Protein AF-W0GWA3-F1 (afdb_monomer)

Radius of gyration: 19.48 Å; Cα contacts (8 Å, |Δi|>4): 34; chains: 1; bounding box: 42×38×54 Å

Sequence (77 aa):
MGTTERGTASKASYVSLETEIPEVLYRGMKDFIGEHPNWDQYRVMSSALAHFLFQNGCVDRSVTERYLDDLFIRPDH

Secondary structure (DSSP, 8-state):
-------------------PPPHHHHHHHHHHHHH-TT--HHHHHHHHHHHHHHHTT---HHHHHHHHHHHH-----

Mean predicted aligned error: 11.21 Å

Nearest PDB structures (foldseek):
  8css-assembly1_1  TM=5.107E-01  e=1.766E+00  Homo sapiens

pLDDT: mean 76.97, std 14.19, range [42.47, 93.56]

Structure (mmCIF, N/CA/C/O backbone):
data_AF-W0GWA3-F1
#
_entry.id   AF-W0GWA3-F1
#
loop_
_atom_site.group_PDB
_atom_site.id
_atom_site.type_symbol
_atom_site.label_atom_id
_atom_site.label_alt_id
_atom_site.label_comp_id
_atom_site.label_asym_id
_atom_site.label_entity_id
_atom_site.label_seq_id
_atom_site.pdbx_PDB_ins_code
_atom_site.Cartn_x
_atom_site.Cartn_y
_atom_site.Cartn_z
_atom_site.occupancy
_atom_site.B_iso_or_equiv
_atom_site.auth_seq_id
_atom_site.auth_comp_id
_atom_site.auth_asym_id
_atom_site.auth_atom_id
_atom_site.pdbx_PDB_model_num
ATOM 1 N N . MET A 1 1 ? -25.485 22.658 44.828 1.00 42.47 1 MET A N 1
ATOM 2 C CA . MET A 1 1 ? -25.669 22.287 43.409 1.00 42.47 1 MET A CA 1
ATOM 3 C C . MET A 1 1 ? -24.319 21.848 42.880 1.00 42.47 1 MET A C 1
ATOM 5 O O . MET A 1 1 ? -23.469 22.692 42.649 1.00 42.47 1 MET A O 1
ATOM 9 N N . GLY A 1 2 ? -24.075 20.539 42.843 1.00 48.50 2 GLY A N 1
ATOM 10 C CA . GLY A 1 2 ? -22.835 19.970 42.324 1.00 48.50 2 GLY A CA 1
ATOM 11 C C . GLY A 1 2 ? -23.093 19.410 40.936 1.00 48.50 2 GLY A C 1
ATOM 12 O O . GLY A 1 2 ? -23.782 18.403 40.808 1.00 48.50 2 GLY A O 1
ATOM 13 N N . THR A 1 3 ? -22.567 20.059 39.907 1.00 45.75 3 THR A N 1
ATOM 14 C CA . THR A 1 3 ? -22.475 19.486 38.564 1.00 45.75 3 THR A CA 1
ATOM 15 C C . THR A 1 3 ? -21.038 19.025 38.387 1.00 45.75 3 THR A C 1
ATOM 17 O O . THR A 1 3 ? -20.137 19.826 38.169 1.00 45.75 3 THR A O 1
ATOM 20 N N . THR A 1 4 ? -20.813 17.727 38.588 1.00 50.06 4 THR A N 1
ATOM 21 C CA . THR A 1 4 ? -19.541 17.083 38.265 1.00 50.06 4 THR A CA 1
ATOM 22 C C . THR A 1 4 ? -19.514 16.829 36.765 1.00 50.06 4 THR A C 1
ATOM 24 O O . THR A 1 4 ? -20.262 16.013 36.231 1.00 50.06 4 THR A O 1
ATOM 27 N N . GLU A 1 5 ? -18.662 17.575 36.078 1.00 52.69 5 GLU A N 1
ATOM 28 C CA . GLU A 1 5 ? -18.384 17.434 34.656 1.00 52.69 5 GLU A CA 1
ATOM 29 C C . GLU A 1 5 ? -17.545 16.167 34.469 1.00 52.69 5 GLU A C 1
ATOM 31 O O . GLU A 1 5 ? -16.322 16.162 34.607 1.00 52.69 5 GLU A O 1
ATOM 36 N N . ARG A 1 6 ? -18.210 15.035 34.228 1.00 50.47 6 ARG A N 1
ATOM 37 C CA . ARG A 1 6 ? -17.534 13.783 33.886 1.00 50.47 6 ARG A CA 1
ATOM 38 C C . ARG A 1 6 ? -17.108 13.849 32.421 1.00 50.47 6 ARG A C 1
ATOM 40 O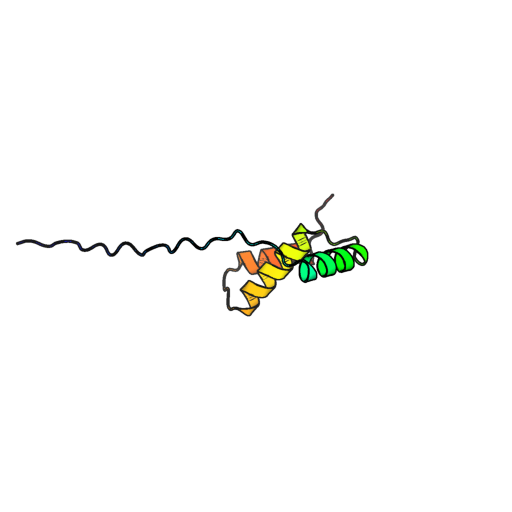 O . ARG A 1 6 ? -17.777 13.308 31.547 1.00 50.47 6 ARG A O 1
ATOM 47 N N . GLY A 1 7 ? -15.984 14.515 32.170 1.00 49.31 7 GLY A N 1
ATOM 48 C CA . GLY A 1 7 ? -15.244 14.394 30.921 1.00 49.31 7 GLY A CA 1
ATOM 49 C C . GLY A 1 7 ? -14.769 12.953 30.765 1.00 49.31 7 GLY A C 1
ATOM 50 O O . GLY A 1 7 ? -13.790 12.535 31.379 1.00 49.31 7 GLY A O 1
ATOM 51 N N . THR A 1 8 ? -15.492 12.160 29.979 1.00 49.78 8 THR A N 1
ATOM 52 C CA . THR A 1 8 ? -15.021 10.856 29.520 1.00 49.78 8 THR A CA 1
ATOM 53 C C . THR A 1 8 ? -13.872 11.101 28.551 1.00 49.78 8 THR A C 1
ATOM 55 O O . THR A 1 8 ? -14.086 11.289 27.355 1.00 49.78 8 THR A O 1
ATOM 58 N N . ALA A 1 9 ? -12.649 11.154 29.078 1.00 55.56 9 ALA A N 1
ATOM 59 C CA . ALA A 1 9 ? -11.444 11.107 28.271 1.00 55.56 9 ALA A CA 1
ATOM 60 C C . ALA A 1 9 ? -11.485 9.807 27.456 1.00 55.56 9 ALA A C 1
ATOM 62 O O . ALA A 1 9 ? -11.379 8.710 28.011 1.00 55.56 9 ALA A O 1
ATOM 63 N N . SER A 1 10 ? -11.725 9.941 26.149 1.00 54.50 10 SER A N 1
ATOM 64 C CA . SER A 1 10 ? -11.621 8.844 25.195 1.00 54.50 10 SER A CA 1
ATOM 65 C C . SER A 1 10 ? -10.226 8.255 25.342 1.00 54.50 10 SER A C 1
ATOM 67 O O . SER A 1 10 ? -9.226 8.942 25.130 1.00 54.50 10 SER A O 1
ATOM 69 N N . LYS A 1 11 ? -10.159 7.006 25.802 1.00 56.22 11 LYS A N 1
ATOM 70 C CA . LYS A 1 11 ? -8.914 6.261 25.933 1.00 56.22 11 LYS A CA 1
ATOM 71 C C . LYS A 1 11 ? -8.388 6.094 24.510 1.00 56.22 11 LYS A C 1
ATOM 73 O O . LYS A 1 11 ? -8.865 5.230 23.781 1.00 56.22 11 LYS A O 1
ATOM 78 N N . ALA A 1 12 ? -7.465 6.956 24.090 1.00 60.31 12 ALA A N 1
ATOM 79 C CA . ALA A 1 12 ? -6.682 6.717 22.893 1.00 60.31 12 ALA A CA 1
ATOM 80 C C . ALA A 1 12 ? -5.898 5.431 23.167 1.00 60.31 12 ALA A C 1
ATOM 82 O O . ALA A 1 12 ? -4.896 5.435 23.880 1.00 60.31 12 ALA A O 1
ATOM 83 N N . SER A 1 13 ? -6.450 4.302 22.730 1.00 68.06 13 SER A N 1
ATOM 84 C CA . SER A 1 13 ? -5.783 3.014 22.786 1.00 68.06 13 SER A CA 1
ATOM 85 C C . SER A 1 13 ? -4.530 3.158 21.939 1.00 68.06 13 SER A C 1
ATOM 87 O O . SER A 1 13 ? -4.620 3.224 20.717 1.00 68.06 13 SER A O 1
ATOM 89 N N . TYR A 1 14 ? -3.377 3.301 22.586 1.00 62.50 14 TYR A N 1
ATOM 90 C CA . TYR A 1 14 ? -2.101 3.314 21.892 1.00 62.50 14 TYR A CA 1
ATOM 91 C C . TYR A 1 14 ? -1.958 1.970 21.182 1.00 62.50 14 TYR A C 1
ATOM 93 O O . TYR A 1 14 ? -1.874 0.923 21.822 1.00 62.50 14 TYR A O 1
ATOM 101 N N . VAL A 1 15 ? -2.018 2.007 19.857 1.00 71.56 15 VAL A N 1
ATOM 102 C CA . VAL A 1 15 ? -1.768 0.845 19.013 1.00 71.56 15 VAL A CA 1
ATOM 103 C C . VAL A 1 15 ? -0.267 0.807 18.765 1.00 71.56 15 VAL A C 1
ATOM 105 O O . VAL A 1 15 ? 0.296 1.775 18.254 1.00 71.56 15 VAL A O 1
ATOM 108 N N . SER A 1 16 ? 0.387 -0.289 19.145 1.00 70.00 16 SER A N 1
ATOM 109 C CA . SER A 1 16 ? 1.775 -0.531 18.753 1.00 70.00 16 SER A CA 1
ATOM 110 C C . SER A 1 16 ? 1.839 -0.712 17.241 1.00 70.00 16 SER A C 1
ATOM 112 O O . SER A 1 16 ? 1.172 -1.583 16.6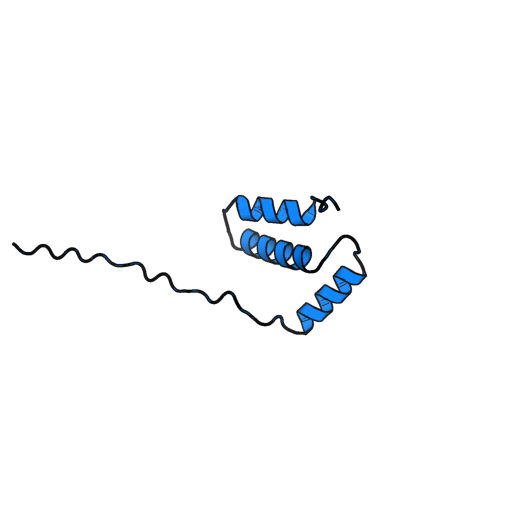86 1.00 70.00 16 SER A O 1
ATOM 114 N N . LEU A 1 17 ? 2.638 0.127 16.587 1.00 72.94 17 LEU A N 1
ATOM 115 C CA . LEU A 1 17 ? 2.911 0.054 15.149 1.00 72.94 17 LEU A CA 1
ATOM 116 C C . LEU A 1 17 ? 4.194 -0.735 14.842 1.00 72.94 17 LEU A C 1
ATOM 118 O O . LEU A 1 17 ? 4.521 -0.957 13.680 1.00 72.94 17 LEU A O 1
ATOM 122 N N . GLU A 1 18 ? 4.927 -1.149 15.875 1.00 75.38 18 GLU A N 1
ATOM 123 C CA . GLU A 1 18 ? 6.154 -1.928 15.753 1.00 75.38 18 GLU A CA 1
ATOM 124 C C . GLU A 1 18 ? 5.806 -3.416 15.685 1.00 75.38 18 GLU A C 1
ATOM 126 O O . GLU A 1 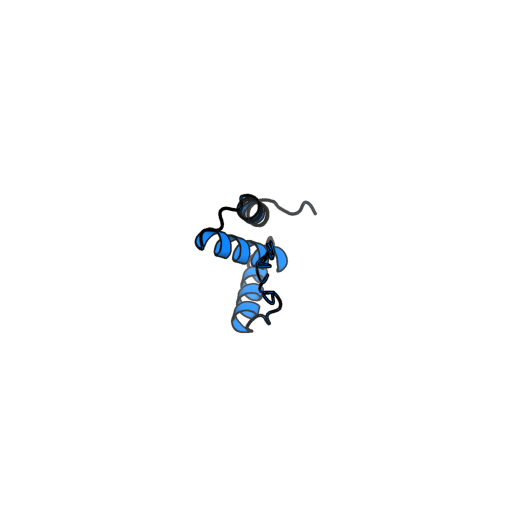18 ? 5.263 -3.992 16.629 1.00 75.38 18 GLU A O 1
ATOM 131 N N . THR A 1 19 ? 6.099 -4.036 14.547 1.00 79.81 19 THR A N 1
ATOM 132 C CA . THR A 1 19 ? 5.935 -5.473 14.341 1.00 79.81 19 THR A CA 1
ATOM 133 C C . THR A 1 19 ? 7.124 -6.010 13.559 1.00 79.81 19 THR A C 1
ATOM 135 O O . THR A 1 19 ? 7.654 -5.337 12.672 1.00 79.81 19 THR A O 1
ATOM 138 N N . GLU A 1 20 ? 7.571 -7.213 13.905 1.00 85.56 20 GLU A N 1
ATOM 139 C CA . GLU A 1 20 ? 8.592 -7.908 13.131 1.00 85.56 20 GLU A CA 1
ATOM 140 C C . GLU A 1 20 ? 7.980 -8.417 11.826 1.00 85.56 20 GLU A C 1
ATOM 142 O O . GLU A 1 20 ? 6.882 -8.975 11.812 1.00 85.56 20 GLU A O 1
ATOM 147 N N . ILE A 1 21 ? 8.696 -8.236 10.715 1.00 84.25 21 ILE A N 1
ATOM 148 C CA . ILE A 1 21 ? 8.255 -8.753 9.421 1.00 84.25 21 ILE A CA 1
ATOM 149 C C . ILE A 1 21 ? 8.514 -10.268 9.398 1.00 84.25 21 ILE A C 1
ATOM 151 O O . ILE A 1 21 ? 9.668 -10.680 9.531 1.00 84.25 21 ILE A O 1
ATOM 155 N N . PRO A 1 22 ? 7.485 -11.111 9.180 1.00 89.44 22 PRO A N 1
ATOM 156 C CA . PRO A 1 22 ? 7.670 -12.547 9.005 1.00 89.44 22 PRO A CA 1
ATOM 157 C C . PRO A 1 22 ? 8.674 -12.865 7.892 1.00 89.44 22 PRO A C 1
ATOM 159 O O . PRO A 1 22 ? 8.611 -12.284 6.806 1.00 89.44 22 PRO A O 1
ATOM 162 N N . GLU A 1 23 ? 9.551 -13.847 8.115 1.00 91.25 23 GLU A N 1
ATOM 163 C CA . GLU A 1 23 ? 10.629 -14.192 7.174 1.00 91.25 23 GLU A CA 1
ATOM 164 C C . GLU A 1 23 ? 10.113 -14.508 5.758 1.00 91.25 23 GLU A C 1
ATOM 166 O O . GLU A 1 23 ? 10.744 -14.145 4.765 1.00 91.25 23 GLU A O 1
ATOM 171 N N . VAL A 1 24 ? 8.936 -15.132 5.647 1.00 92.25 24 VAL A N 1
ATOM 172 C CA . VAL A 1 24 ? 8.321 -15.450 4.350 1.00 92.25 24 VAL A CA 1
ATOM 173 C C . VAL A 1 24 ? 7.987 -14.192 3.541 1.00 92.25 24 VAL A C 1
ATOM 175 O O . VAL A 1 24 ? 8.206 -14.167 2.332 1.00 92.25 24 VAL A O 1
ATOM 178 N N . LEU A 1 25 ? 7.519 -13.129 4.208 1.00 90.25 25 LEU A N 1
ATOM 179 C CA . LEU A 1 25 ? 7.208 -11.849 3.569 1.00 90.25 25 LEU A CA 1
ATOM 180 C C . LEU A 1 25 ? 8.488 -11.110 3.202 1.00 90.25 25 LEU A C 1
ATOM 182 O O . LEU A 1 25 ? 8.577 -10.542 2.118 1.00 90.25 25 LEU A O 1
ATOM 186 N N . TYR A 1 26 ? 9.499 -11.172 4.070 1.00 90.12 26 TYR A N 1
ATOM 187 C CA . TYR A 1 26 ? 10.806 -10.594 3.787 1.00 90.12 26 TYR A CA 1
ATOM 188 C C . TYR A 1 26 ? 11.442 -11.207 2.532 1.00 90.12 26 TYR A C 1
ATOM 190 O O . TYR A 1 26 ? 11.888 -10.476 1.648 1.00 90.12 26 TYR A O 1
ATOM 198 N N . ARG A 1 27 ? 11.449 -12.543 2.423 1.00 92.94 27 ARG A N 1
ATOM 199 C CA . ARG A 1 27 ? 11.968 -13.245 1.239 1.00 92.94 27 ARG A CA 1
ATOM 200 C C . ARG A 1 27 ? 11.168 -12.892 -0.013 1.00 92.94 27 ARG A C 1
ATOM 202 O O . ARG A 1 27 ? 11.766 -12.459 -0.989 1.00 92.94 27 ARG A O 1
ATOM 209 N N . GLY A 1 28 ? 9.836 -12.965 0.048 1.00 92.06 28 GLY A N 1
ATOM 210 C 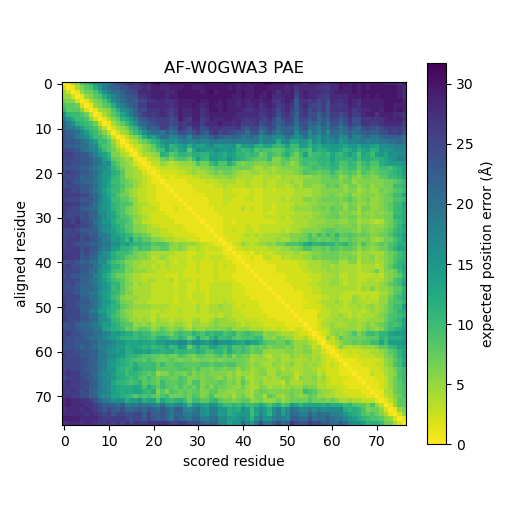CA . GLY A 1 28 ? 8.982 -12.621 -1.093 1.00 92.06 28 GLY A CA 1
ATOM 211 C C . GLY A 1 28 ? 9.165 -11.178 -1.576 1.00 92.06 28 GLY A C 1
ATOM 212 O O . GLY A 1 28 ? 9.257 -10.935 -2.774 1.00 92.06 28 GLY A O 1
ATOM 213 N N . MET A 1 29 ? 9.292 -10.220 -0.653 1.00 92.06 29 MET A N 1
ATOM 214 C CA . MET A 1 29 ? 9.592 -8.825 -0.989 1.00 92.06 29 MET A CA 1
ATOM 215 C C . MET A 1 29 ? 10.967 -8.682 -1.647 1.00 92.06 29 MET A C 1
ATOM 217 O O . MET A 1 29 ? 11.105 -7.945 -2.621 1.00 92.06 29 MET A O 1
ATOM 221 N N . LYS A 1 30 ? 11.984 -9.378 -1.128 1.00 90.81 30 LYS A N 1
ATOM 222 C CA . LYS A 1 30 ? 13.337 -9.349 -1.688 1.00 90.81 30 LYS A CA 1
ATOM 223 C C . LYS A 1 30 ? 13.372 -9.907 -3.112 1.00 90.81 30 LYS A C 1
ATOM 225 O O . LYS A 1 30 ? 14.002 -9.295 -3.971 1.00 90.81 30 LYS A O 1
ATOM 230 N N . ASP A 1 31 ? 12.684 -11.018 -3.353 1.00 93.56 31 ASP A N 1
ATOM 231 C CA . ASP A 1 31 ? 12.589 -11.635 -4.677 1.00 93.56 31 ASP A CA 1
ATOM 232 C C . ASP A 1 31 ? 11.851 -10.702 -5.654 1.00 93.56 31 ASP A C 1
ATOM 234 O O . ASP A 1 31 ? 12.364 -10.411 -6.733 1.00 93.56 31 ASP A O 1
ATOM 238 N N . PHE A 1 32 ? 10.723 -10.117 -5.231 1.00 90.31 32 PHE A N 1
ATOM 239 C CA . PHE A 1 32 ? 9.961 -9.150 -6.030 1.00 90.31 32 PHE A CA 1
ATOM 240 C C . PHE A 1 32 ? 10.787 -7.913 -6.414 1.00 90.31 32 PHE A C 1
ATOM 242 O O . PHE A 1 32 ? 10.823 -7.519 -7.577 1.00 90.31 32 PHE A O 1
ATOM 249 N N . ILE A 1 33 ? 11.488 -7.301 -5.456 1.00 90.81 33 ILE A N 1
ATOM 250 C CA . ILE A 1 33 ? 12.367 -6.150 -5.719 1.00 90.81 33 ILE A CA 1
ATOM 251 C C . ILE A 1 33 ? 13.519 -6.544 -6.654 1.00 90.81 33 ILE A C 1
ATOM 253 O O . ILE A 1 33 ? 13.902 -5.766 -7.525 1.00 90.81 33 ILE A O 1
ATOM 257 N N . GLY A 1 34 ? 14.052 -7.760 -6.506 1.00 89.38 34 GLY A N 1
ATOM 258 C CA . GLY A 1 34 ? 15.097 -8.289 -7.382 1.00 89.38 34 GLY A CA 1
ATOM 259 C C . GLY A 1 34 ? 14.666 -8.401 -8.847 1.00 89.38 34 GLY A C 1
ATOM 260 O O . GLY A 1 34 ? 15.473 -8.154 -9.741 1.00 89.38 34 GLY A O 1
ATOM 261 N N . GLU A 1 35 ? 13.398 -8.725 -9.098 1.00 91.62 35 GLU A N 1
ATOM 262 C CA . GLU A 1 35 ? 12.819 -8.809 -10.446 1.00 91.62 35 GLU A CA 1
ATOM 263 C C . GLU A 1 35 ? 12.343 -7.448 -10.985 1.00 91.62 35 GLU A C 1
ATOM 265 O O . GLU A 1 35 ? 12.220 -7.256 -12.199 1.00 91.62 35 GLU A O 1
ATOM 270 N N . HIS A 1 36 ? 12.110 -6.476 -10.100 1.00 85.81 36 HIS A N 1
ATOM 271 C CA . HIS A 1 36 ? 11.566 -5.167 -10.438 1.00 85.81 36 HIS A CA 1
ATOM 272 C C . HIS A 1 36 ? 12.477 -4.022 -9.957 1.00 85.81 36 HIS A C 1
ATOM 274 O O . HIS A 1 36 ? 12.216 -3.425 -8.914 1.00 85.81 36 HIS A O 1
ATOM 280 N N . PRO A 1 37 ? 13.479 -3.598 -10.755 1.00 81.12 37 PRO A N 1
ATOM 281 C CA . PRO A 1 37 ? 14.494 -2.619 -10.336 1.00 81.12 37 PRO A CA 1
ATOM 282 C C . PRO A 1 37 ? 13.952 -1.208 -10.051 1.00 81.12 37 PRO A C 1
ATOM 284 O O . PRO A 1 37 ? 14.659 -0.369 -9.505 1.00 81.12 37 PRO A O 1
ATOM 287 N N . ASN A 1 38 ? 12.701 -0.930 -10.423 1.00 82.62 38 ASN A N 1
ATOM 288 C CA . ASN A 1 38 ? 12.039 0.343 -10.139 1.00 82.62 38 ASN A CA 1
ATOM 289 C C . ASN A 1 38 ? 11.414 0.382 -8.735 1.00 82.62 38 ASN A C 1
ATOM 291 O O . ASN A 1 38 ? 10.918 1.430 -8.318 1.00 82.62 38 ASN A O 1
ATOM 295 N N . TRP A 1 39 ? 11.369 -0.757 -8.047 1.00 85.38 39 TRP A N 1
ATOM 296 C CA . TRP A 1 39 ? 10.784 -0.905 -6.726 1.00 85.38 39 TRP A CA 1
ATOM 297 C C . TRP A 1 39 ? 11.885 -1.036 -5.686 1.00 85.38 39 TRP A C 1
ATOM 299 O O . TRP A 1 39 ? 12.859 -1.752 -5.880 1.00 85.38 39 TRP A O 1
ATOM 309 N N . ASP A 1 40 ? 11.708 -0.354 -4.566 1.00 87.00 40 ASP A N 1
ATOM 310 C CA . ASP A 1 40 ? 12.537 -0.497 -3.382 1.00 87.00 40 ASP A CA 1
ATOM 311 C C . ASP A 1 40 ? 11.682 -0.994 -2.208 1.00 87.00 40 ASP A C 1
ATOM 313 O O . ASP A 1 40 ? 10.452 -1.102 -2.286 1.00 87.00 40 ASP A O 1
ATOM 317 N N . GLN A 1 41 ? 12.341 -1.313 -1.094 1.00 86.69 41 GLN A N 1
ATOM 318 C CA . GLN A 1 41 ? 11.665 -1.811 0.103 1.00 86.69 41 GLN A CA 1
ATOM 319 C C . GLN A 1 41 ? 10.590 -0.836 0.594 1.00 86.69 41 GLN A C 1
ATOM 321 O O . GLN A 1 41 ? 9.513 -1.267 1.006 1.00 86.69 41 GLN A O 1
ATOM 326 N N . TYR A 1 42 ? 10.864 0.469 0.554 1.00 84.94 42 TYR A N 1
ATOM 327 C CA . TYR A 1 42 ? 9.935 1.468 1.064 1.00 84.94 42 TYR A CA 1
ATOM 328 C C . TYR A 1 42 ? 8.668 1.550 0.213 1.00 84.94 42 TYR A C 1
ATOM 330 O O . TYR A 1 42 ? 7.569 1.497 0.766 1.00 84.94 42 TYR A O 1
ATOM 338 N N . ARG A 1 43 ? 8.797 1.595 -1.120 1.00 85.00 43 ARG A N 1
ATOM 339 C CA . ARG A 1 43 ? 7.643 1.640 -2.023 1.00 85.00 43 ARG A CA 1
ATOM 340 C C . ARG A 1 43 ? 6.786 0.393 -1.916 1.00 85.00 43 ARG A C 1
ATOM 342 O O . ARG A 1 43 ? 5.566 0.518 -1.850 1.00 85.00 43 ARG A O 1
ATOM 349 N N . VAL A 1 44 ? 7.388 -0.799 -1.851 1.00 88.00 44 VAL A N 1
ATOM 350 C CA . VAL A 1 44 ? 6.616 -2.047 -1.705 1.00 88.00 44 VAL A CA 1
ATOM 351 C C . VAL A 1 44 ? 5.813 -2.032 -0.404 1.00 88.00 44 VAL A C 1
ATOM 353 O O . VAL A 1 44 ? 4.610 -2.287 -0.419 1.00 88.00 44 VAL A O 1
ATOM 356 N N . MET A 1 45 ? 6.453 -1.681 0.713 1.00 86.88 45 MET A N 1
ATOM 357 C CA . MET A 1 45 ? 5.800 -1.647 2.023 1.00 86.88 45 MET A CA 1
ATOM 358 C C . MET A 1 45 ? 4.701 -0.583 2.087 1.00 86.88 45 MET A C 1
ATOM 360 O O . MET A 1 45 ? 3.587 -0.876 2.517 1.00 86.88 45 MET A O 1
ATOM 364 N N . SER A 1 46 ? 4.993 0.636 1.632 1.00 85.06 46 SER A N 1
ATOM 365 C CA . SER A 1 46 ? 4.041 1.748 1.641 1.00 85.06 46 SER A CA 1
ATOM 366 C C . SER A 1 46 ? 2.843 1.464 0.729 1.00 85.06 46 SER A C 1
ATOM 368 O O . SER A 1 46 ? 1.697 1.598 1.160 1.00 85.06 46 SER A O 1
ATOM 370 N N . SER A 1 47 ? 3.082 0.931 -0.475 1.00 86.81 47 SER A N 1
ATOM 371 C CA . SER A 1 47 ? 2.021 0.531 -1.402 1.00 86.81 47 SER A CA 1
ATOM 372 C C . SER A 1 47 ? 1.150 -0.597 -0.835 1.00 86.81 47 SER A C 1
ATOM 374 O O . SER A 1 47 ? -0.077 -0.505 -0.882 1.00 86.81 47 SER A O 1
ATOM 376 N N . ALA A 1 48 ? 1.749 -1.631 -0.230 1.00 88.06 48 ALA A N 1
ATOM 377 C CA . ALA A 1 48 ? 1.007 -2.729 0.390 1.00 88.06 48 ALA A CA 1
ATOM 378 C C . ALA A 1 48 ? 0.149 -2.257 1.577 1.00 88.06 48 ALA A C 1
ATOM 380 O O . ALA A 1 48 ? -1.014 -2.652 1.690 1.00 88.06 48 ALA A O 1
ATOM 381 N N . LEU A 1 49 ? 0.691 -1.383 2.433 1.00 87.56 49 LEU A N 1
ATOM 382 C CA . LEU A 1 49 ? -0.034 -0.796 3.562 1.00 87.56 49 LEU A CA 1
ATOM 383 C C . LEU A 1 49 ? -1.189 0.086 3.091 1.00 87.56 49 LEU A C 1
ATOM 385 O O . LEU A 1 49 ? -2.310 -0.059 3.574 1.00 87.56 49 LEU A O 1
ATOM 389 N N . ALA A 1 50 ? -0.941 0.969 2.127 1.00 86.38 50 ALA A N 1
ATOM 390 C CA . ALA A 1 50 ? -1.965 1.860 1.610 1.00 86.38 50 ALA A CA 1
ATOM 391 C C . ALA A 1 50 ? -3.074 1.082 0.880 1.00 86.38 50 ALA A C 1
ATOM 393 O O . ALA A 1 50 ? -4.255 1.348 1.097 1.00 86.38 50 ALA A O 1
ATOM 394 N N . HIS A 1 51 ? -2.718 0.042 0.117 1.00 85.44 51 HIS A N 1
ATOM 395 C CA . HIS A 1 51 ? -3.681 -0.865 -0.508 1.00 85.44 51 HIS A CA 1
ATOM 396 C C . HIS A 1 51 ? -4.507 -1.650 0.522 1.00 85.44 51 HIS A C 1
ATOM 398 O O . HIS A 1 51 ? -5.714 -1.824 0.344 1.00 85.44 51 HIS A O 1
ATOM 404 N N . PHE A 1 52 ? -3.889 -2.114 1.613 1.00 89.00 52 PHE A N 1
ATOM 405 C CA . PHE A 1 52 ? -4.604 -2.763 2.713 1.00 89.00 52 PHE A CA 1
ATOM 406 C C . PHE A 1 52 ? -5.588 -1.796 3.380 1.00 89.00 52 PHE A C 1
ATOM 408 O O . PHE A 1 52 ? -6.758 -2.133 3.548 1.00 89.00 52 PHE A O 1
ATOM 415 N N . LEU A 1 53 ? -5.153 -0.580 3.718 1.00 87.44 53 LEU A N 1
ATOM 416 C CA . LEU A 1 53 ? -6.013 0.435 4.330 1.00 87.44 53 LEU A CA 1
ATOM 417 C C . LEU A 1 53 ? -7.181 0.814 3.411 1.00 87.44 53 LEU A C 1
ATOM 419 O O . LEU A 1 53 ? -8.323 0.862 3.867 1.00 87.44 53 LEU A O 1
ATOM 423 N N . PHE A 1 54 ? -6.916 1.018 2.120 1.00 82.94 54 PHE A N 1
ATOM 424 C CA . PHE A 1 54 ? 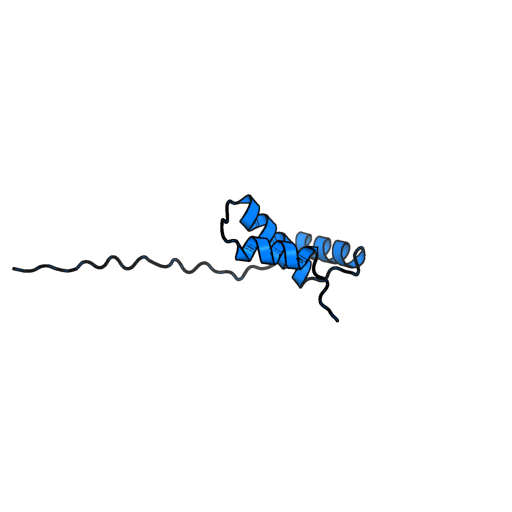-7.935 1.333 1.121 1.00 82.94 54 PHE A CA 1
ATOM 425 C C . PHE A 1 54 ? -9.000 0.231 1.021 1.00 82.94 54 PHE A C 1
ATOM 427 O O . PHE A 1 54 ? -10.193 0.511 1.133 1.00 82.94 54 PHE A O 1
ATOM 434 N N . GLN A 1 55 ? -8.582 -1.035 0.904 1.00 84.12 55 GLN A N 1
ATOM 435 C CA . GLN A 1 55 ? -9.510 -2.173 0.870 1.00 84.12 55 GLN A CA 1
ATOM 436 C C . GLN A 1 55 ? -10.335 -2.318 2.156 1.00 84.12 55 GLN A C 1
ATOM 438 O O . GLN A 1 55 ? -11.475 -2.772 2.101 1.00 84.12 55 GLN A O 1
ATOM 443 N N . ASN A 1 56 ? -9.790 -1.916 3.307 1.00 88.19 56 ASN A N 1
ATOM 444 C CA . ASN A 1 56 ? -10.479 -1.973 4.599 1.00 88.19 56 ASN A CA 1
ATOM 445 C C . ASN A 1 56 ? -11.326 -0.720 4.898 1.00 88.19 56 ASN A C 1
ATOM 447 O O . ASN A 1 56 ? -11.734 -0.504 6.038 1.00 88.19 56 ASN A O 1
ATOM 451 N N . GLY A 1 57 ? -11.625 0.099 3.885 1.00 81.38 57 GLY A N 1
ATOM 452 C CA . GLY A 1 57 ? -12.548 1.228 4.008 1.00 81.38 57 GLY A CA 1
ATOM 453 C C . GLY A 1 57 ? -11.920 2.500 4.575 1.00 81.38 57 GLY A C 1
ATOM 454 O O . GLY A 1 57 ? -12.642 3.364 5.075 1.00 81.38 57 GLY A O 1
ATOM 455 N N . CYS A 1 58 ? -10.592 2.647 4.502 1.00 82.06 58 CYS A N 1
ATOM 456 C CA . CYS A 1 58 ? -9.951 3.922 4.797 1.00 82.06 58 CYS A CA 1
ATOM 457 C C . CYS A 1 58 ? -10.391 4.967 3.759 1.00 82.06 58 CYS A C 1
ATOM 459 O O . CYS A 1 58 ? -10.038 4.886 2.585 1.00 82.06 58 CYS A O 1
ATOM 461 N N . VAL A 1 59 ? -11.173 5.951 4.205 1.00 76.44 59 VAL A N 1
ATOM 462 C CA . VAL A 1 59 ? -11.663 7.072 3.382 1.00 76.44 59 VAL A CA 1
ATOM 463 C C . VAL A 1 59 ? -10.681 8.242 3.321 1.00 76.44 59 VAL A C 1
ATOM 465 O O . VAL A 1 59 ? -10.988 9.276 2.728 1.00 76.44 59 VAL A O 1
ATOM 468 N N . ASP A 1 60 ? -9.511 8.108 3.950 1.00 83.44 60 ASP A N 1
ATOM 469 C CA . ASP A 1 60 ? -8.512 9.166 3.943 1.00 83.44 60 ASP A CA 1
ATOM 470 C C . ASP A 1 60 ? -7.888 9.281 2.552 1.00 83.44 60 ASP A C 1
ATOM 472 O O . ASP A 1 60 ? -7.199 8.385 2.049 1.00 83.44 60 ASP A O 1
ATOM 476 N N . AR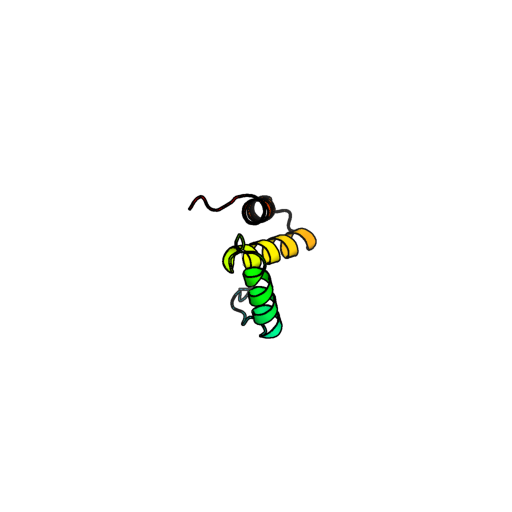G A 1 61 ? -8.150 10.420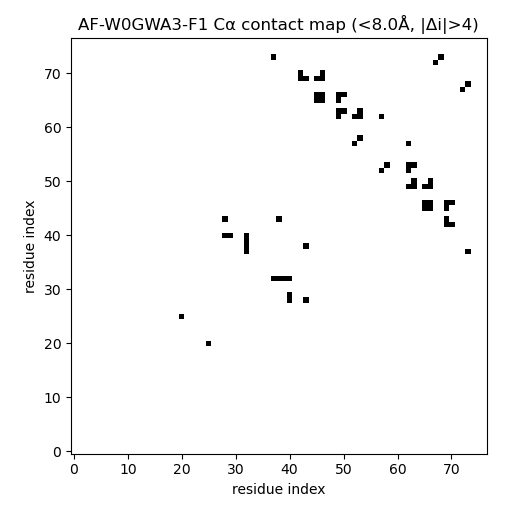 1.917 1.00 78.00 61 ARG A N 1
ATOM 477 C CA . ARG A 1 61 ? -7.651 10.719 0.582 1.00 78.00 61 ARG A CA 1
ATOM 478 C C . ARG A 1 61 ? -6.124 10.737 0.541 1.00 78.00 61 ARG A C 1
ATOM 480 O O . ARG A 1 61 ? -5.564 10.298 -0.455 1.00 78.00 61 ARG A O 1
ATOM 487 N N . SER A 1 62 ? -5.468 11.114 1.636 1.00 81.12 62 SER A N 1
ATOM 488 C CA . SER A 1 62 ? -4.006 11.126 1.753 1.00 81.12 62 SER A CA 1
ATOM 489 C C . SER A 1 62 ? -3.411 9.718 1.640 1.00 81.12 62 SER A C 1
ATOM 491 O O . SER A 1 62 ? -2.324 9.551 1.096 1.00 81.12 62 SER A O 1
ATOM 493 N N . VAL A 1 63 ? -4.124 8.686 2.112 1.00 78.31 63 VAL A N 1
ATOM 494 C CA . VAL A 1 63 ? -3.696 7.278 1.990 1.00 78.31 63 VAL A CA 1
ATOM 495 C C . VAL A 1 63 ? -3.799 6.806 0.542 1.00 78.31 63 VAL A C 1
ATOM 497 O O . VAL A 1 63 ? -2.912 6.114 0.048 1.00 78.31 63 VAL A O 1
ATOM 500 N N . THR A 1 64 ? -4.854 7.222 -0.159 1.00 75.69 64 THR A N 1
ATOM 501 C CA . THR A 1 64 ? -5.043 6.902 -1.582 1.00 75.69 64 THR A CA 1
ATOM 502 C C . THR A 1 64 ? -4.037 7.648 -2.458 1.00 75.69 64 THR A C 1
ATOM 504 O O . THR A 1 64 ? -3.458 7.058 -3.363 1.00 75.69 64 THR A O 1
ATOM 507 N N . GLU A 1 65 ? -3.787 8.927 -2.178 1.00 81.50 65 GLU A N 1
ATOM 508 C CA . GLU A 1 65 ? -2.771 9.724 -2.872 1.00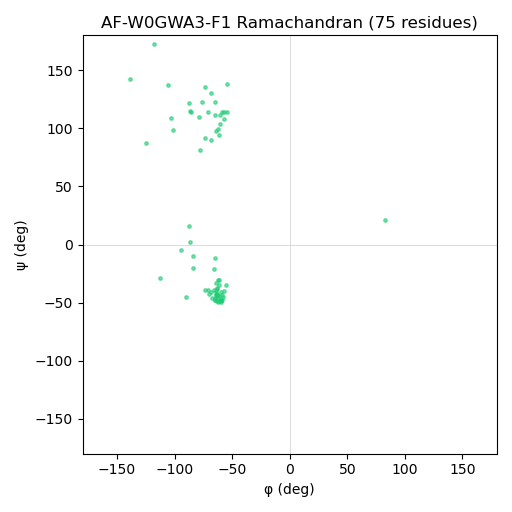 81.50 65 GLU A CA 1
ATOM 509 C C . GLU A 1 65 ? -1.380 9.129 -2.648 1.00 81.50 65 GLU A C 1
ATOM 511 O O . GLU A 1 65 ? -0.680 8.864 -3.618 1.00 81.50 65 GLU A O 1
ATOM 516 N N . ARG A 1 66 ? 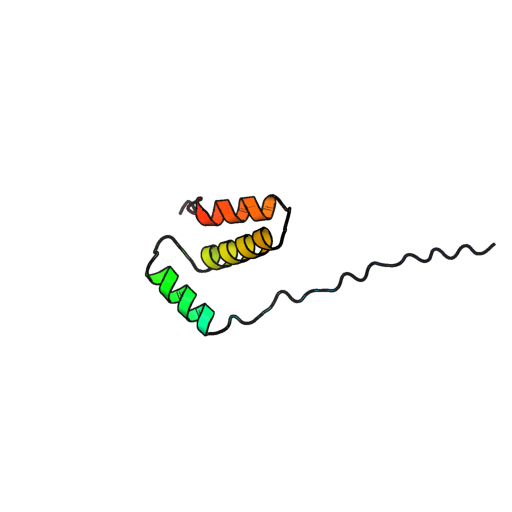-1.035 8.763 -1.405 1.00 79.81 66 ARG A N 1
ATOM 517 C CA . ARG A 1 66 ? 0.231 8.080 -1.119 1.00 79.81 66 ARG A CA 1
ATOM 518 C C . ARG A 1 66 ? 0.372 6.755 -1.876 1.00 79.81 66 ARG A C 1
ATOM 520 O O . ARG A 1 66 ? 1.428 6.500 -2.439 1.00 79.81 66 ARG A O 1
ATOM 527 N N . TYR A 1 67 ? -0.680 5.936 -1.934 1.00 78.44 67 TYR A N 1
ATOM 528 C CA . TYR A 1 67 ? -0.680 4.692 -2.714 1.00 78.44 67 TYR A CA 1
ATOM 529 C C . TYR A 1 67 ? -0.387 4.928 -4.202 1.00 78.44 67 TYR A C 1
ATOM 531 O O . TYR A 1 67 ? 0.397 4.195 -4.806 1.00 78.44 67 TYR A O 1
ATOM 539 N N . LEU A 1 68 ? -1.033 5.936 -4.797 1.00 79.12 68 LEU A N 1
ATOM 540 C CA . LEU A 1 68 ? -0.856 6.284 -6.205 1.00 79.12 68 LEU A CA 1
ATOM 541 C C . LEU A 1 68 ? 0.540 6.853 -6.466 1.00 79.12 68 LEU A C 1
ATOM 543 O O . LEU A 1 68 ? 1.168 6.473 -7.455 1.00 79.12 68 LEU A O 1
ATOM 547 N N . ASP A 1 69 ? 1.046 7.690 -5.567 1.00 81.94 69 ASP A N 1
ATOM 548 C CA . ASP A 1 69 ? 2.407 8.215 -5.633 1.00 81.94 69 ASP A CA 1
ATOM 549 C C . ASP A 1 69 ? 3.422 7.067 -5.593 1.00 81.94 69 ASP A C 1
ATOM 551 O O . ASP A 1 69 ? 4.269 6.954 -6.478 1.00 81.94 69 ASP A O 1
ATOM 555 N N . ASP A 1 70 ? 3.263 6.131 -4.656 1.00 79.19 70 ASP A N 1
ATOM 556 C CA . ASP A 1 70 ? 4.146 4.973 -4.522 1.00 79.19 70 ASP A CA 1
ATOM 557 C C . ASP A 1 70 ? 4.063 4.006 -5.709 1.00 79.19 70 ASP A C 1
ATOM 559 O O . ASP A 1 70 ? 5.003 3.244 -5.925 1.00 79.19 70 ASP A O 1
ATOM 563 N N . LEU A 1 71 ? 2.989 4.018 -6.504 1.00 78.31 71 LEU A N 1
ATOM 564 C CA . LEU A 1 71 ? 2.843 3.191 -7.709 1.00 78.31 71 LEU A CA 1
ATOM 565 C C . LEU A 1 71 ? 3.368 3.871 -8.975 1.00 78.31 71 LEU A C 1
ATOM 567 O O . LEU A 1 71 ? 4.051 3.237 -9.784 1.00 78.31 71 LEU A O 1
ATOM 571 N N . PHE A 1 72 ? 3.036 5.146 -9.163 1.00 75.50 72 PHE A N 1
ATOM 572 C CA . PHE A 1 72 ? 3.169 5.833 -10.447 1.00 75.50 72 PHE A CA 1
ATOM 573 C C . PHE A 1 72 ? 4.233 6.924 -10.443 1.00 75.50 72 PHE A C 1
ATOM 575 O O . PHE A 1 72 ? 4.832 7.180 -11.493 1.00 75.50 72 PHE A O 1
ATOM 582 N N . ILE A 1 73 ? 4.504 7.547 -9.295 1.00 66.69 73 ILE A N 1
ATOM 583 C CA . ILE A 1 73 ? 5.517 8.590 -9.199 1.00 66.69 73 ILE A CA 1
ATOM 584 C C . ILE A 1 73 ? 6.863 7.915 -8.968 1.00 66.69 73 ILE A C 1
ATOM 586 O O . ILE A 1 73 ? 7.122 7.251 -7.966 1.00 66.69 73 ILE A O 1
ATOM 590 N N . ARG A 1 74 ? 7.738 8.052 -9.963 1.00 61.81 74 ARG A N 1
ATOM 591 C CA . ARG A 1 74 ? 9.145 7.703 -9.795 1.00 61.81 74 ARG A CA 1
ATOM 592 C C . ARG A 1 74 ? 9.734 8.728 -8.824 1.00 61.81 74 ARG A C 1
ATOM 594 O O . ARG A 1 74 ? 9.520 9.916 -9.069 1.00 61.81 74 ARG A O 1
ATOM 601 N N . PRO A 1 75 ? 10.456 8.323 -7.765 1.00 57.47 75 PRO A N 1
ATOM 602 C CA . PRO A 1 75 ? 11.314 9.272 -7.076 1.00 57.47 75 PRO A CA 1
ATOM 603 C C . PRO A 1 75 ? 12.271 9.832 -8.134 1.00 57.47 75 PRO A C 1
ATOM 605 O O . PRO A 1 75 ? 13.007 9.075 -8.768 1.00 57.47 75 PRO A O 1
ATOM 608 N N . ASP A 1 76 ? 12.146 11.129 -8.415 1.00 54.00 76 ASP A N 1
ATOM 609 C CA . ASP A 1 76 ? 13.118 11.861 -9.220 1.00 54.00 76 ASP A CA 1
ATOM 610 C C . ASP A 1 76 ? 14.451 11.724 -8.479 1.00 54.00 76 ASP A C 1
ATOM 612 O O . ASP A 1 76 ? 14.545 12.084 -7.301 1.00 54.00 76 ASP A O 1
ATOM 616 N N . HIS A 1 77 ? 15.395 11.030 -9.108 1.00 49.12 77 HIS A N 1
ATOM 617 C CA . HIS A 1 77 ? 16.628 10.578 -8.477 1.00 49.12 77 HIS A CA 1
ATOM 618 C C . HIS A 1 77 ? 17.757 11.581 -8.690 1.00 49.12 77 HIS A C 1
ATOM 620 O O . HIS A 1 77 ? 17.862 12.110 -9.820 1.00 49.12 77 HIS A O 1
#

Foldseek 3Di:
DDDDPPPPPDPPPDDDPDDDDPPVVVVVLVVVCVVPVQDDPVLVVLLVVLVVCVVVPNPDVVSVVSNCCSVPPRPPD

Solvent-accessible surface area (backbone atoms only — not comparable to full-atom values): 4957 Å² total; per-residue (Å²): 139,85,83,80,81,79,76,79,74,76,77,78,76,83,73,82,84,83,73,84,78,55,66,70,58,53,51,52,51,51,54,51,32,71,78,33,84,91,47,50,74,64,38,54,52,50,28,54,51,27,51,52,41,46,76,73,66,51,80,54,61,68,45,54,50,49,27,49,41,49,72,71,53,71,80,87,126